Protein AF-A0A956EM91-F1 (afdb_monomer_lite)

Secondary structure (DSSP, 8-state):
-PPP--S--BTHHHH--GGGTTB-PPPP-TTGGGS-SBSTT--B--HHHHHHHHHHHHH--PPPHHHHHHHHHHHHHT-----TTTTPPPPPPPP-TTSPPPP--

Structure (mmCIF, N/CA/C/O backbone):
data_AF-A0A956EM91-F1
#
_entry.id   AF-A0A956EM91-F1
#
loop_
_atom_site.group_PDB
_atom_site.id
_atom_site.type_symbol
_atom_site.label_atom_id
_atom_site.label_alt_id
_atom_site.label_comp_id
_atom_site.label_asym_id
_atom_site.label_entity_id
_atom_site.label_seq_id
_atom_site.pdbx_PDB_ins_code
_atom_site.Cartn_x
_atom_site.Cartn_y
_atom_site.Cartn_z
_atom_site.occupancy
_atom_site.B_iso_or_equiv
_atom_site.auth_seq_id
_atom_site.auth_comp_id
_atom_site.auth_asym_id
_atom_site.auth_atom_id
_atom_site.pdbx_PDB_model_num
ATOM 1 N N . VAL A 1 1 ? -16.428 5.131 13.409 1.00 57.53 1 VAL A N 1
ATOM 2 C CA . VAL A 1 1 ? -15.118 4.998 12.735 1.00 57.53 1 VAL A CA 1
ATOM 3 C C . VAL A 1 1 ? -14.409 6.323 12.913 1.00 57.53 1 VAL A C 1
ATOM 5 O O . VAL A 1 1 ? -15.050 7.341 12.672 1.00 57.53 1 VAL A O 1
ATOM 8 N N . ALA A 1 2 ? -13.184 6.333 13.437 1.00 60.50 2 ALA A N 1
ATOM 9 C CA . ALA A 1 2 ? -12.407 7.567 13.500 1.00 60.50 2 ALA A CA 1
ATOM 10 C C . ALA A 1 2 ? -12.038 7.977 12.059 1.00 60.50 2 ALA A C 1
ATOM 12 O O . ALA A 1 2 ? -11.604 7.103 11.300 1.00 60.50 2 ALA A O 1
ATOM 13 N N . PRO A 1 3 ? -12.275 9.233 11.647 1.00 65.31 3 PRO A N 1
ATOM 14 C CA . PRO A 1 3 ? -11.917 9.685 10.308 1.00 65.31 3 PRO A CA 1
ATOM 15 C C . PRO A 1 3 ? -10.393 9.642 10.127 1.00 65.31 3 PRO A C 1
ATOM 17 O O . PRO A 1 3 ? -9.647 9.976 11.043 1.00 65.31 3 PRO A O 1
ATOM 20 N N . TYR A 1 4 ? -9.945 9.178 8.959 1.00 71.25 4 TYR A N 1
ATOM 21 C CA . TYR A 1 4 ? -8.545 9.270 8.546 1.00 71.25 4 TYR A CA 1
ATOM 22 C C . TYR A 1 4 ? -8.300 10.697 8.043 1.00 71.25 4 TYR A C 1
ATOM 24 O O . TYR A 1 4 ? -8.951 11.128 7.092 1.00 71.25 4 TYR A O 1
ATOM 32 N N . GLU A 1 5 ? -7.423 11.440 8.713 1.00 79.38 5 GLU A N 1
ATOM 33 C CA . GLU A 1 5 ? -7.109 12.833 8.376 1.00 79.38 5 GLU A CA 1
ATOM 34 C C . GLU A 1 5 ? -6.238 12.874 7.112 1.00 79.38 5 GLU A C 1
ATOM 36 O O . GLU A 1 5 ? -5.105 12.398 7.116 1.00 79.38 5 GLU A O 1
ATOM 41 N N . THR A 1 6 ? -6.764 13.421 6.015 1.00 87.06 6 THR A N 1
ATOM 42 C CA . THR A 1 6 ? -6.032 13.571 4.750 1.00 87.06 6 THR A CA 1
ATOM 43 C C . THR A 1 6 ? -6.617 14.707 3.914 1.00 87.06 6 THR A C 1
ATOM 45 O O . THR A 1 6 ? -7.820 14.975 3.966 1.00 87.06 6 THR A O 1
ATOM 48 N N . GLU A 1 7 ? -5.762 15.374 3.139 1.00 91.88 7 GLU A N 1
ATOM 49 C CA . GLU A 1 7 ? -6.178 16.378 2.151 1.00 91.88 7 GLU A CA 1
ATOM 50 C C . GLU A 1 7 ? -6.565 15.742 0.803 1.00 91.88 7 GLU A C 1
ATOM 52 O O . GLU A 1 7 ? -7.236 16.384 -0.001 1.00 91.88 7 GLU A O 1
ATOM 57 N N . ASP A 1 8 ? -6.193 14.475 0.572 1.00 94.94 8 ASP A N 1
ATOM 58 C CA . ASP A 1 8 ? -6.526 13.724 -0.643 1.00 94.94 8 ASP A CA 1
ATOM 59 C C . ASP A 1 8 ? -8.004 13.302 -0.620 1.00 94.94 8 ASP A C 1
ATOM 61 O O . ASP A 1 8 ? -8.448 12.507 0.218 1.00 94.94 8 ASP A O 1
ATOM 65 N N . LEU A 1 9 ? -8.791 13.842 -1.556 1.00 95.62 9 LEU A N 1
ATOM 66 C CA . LEU A 1 9 ? -10.228 13.571 -1.641 1.00 95.62 9 LEU A CA 1
ATOM 67 C C . LEU A 1 9 ? -10.552 12.262 -2.384 1.00 95.62 9 LEU A C 1
ATOM 69 O O . LEU A 1 9 ? -11.725 11.870 -2.455 1.00 95.62 9 LEU A O 1
ATOM 73 N N . GLY A 1 10 ? -9.547 11.570 -2.917 1.00 96.06 10 GLY A N 1
ATOM 74 C CA . GLY A 1 10 ? -9.657 10.282 -3.582 1.00 96.06 10 GLY A CA 1
ATOM 75 C C . GLY A 1 10 ? -10.517 10.344 -4.843 1.00 96.06 10 GLY A C 1
ATOM 76 O O . GLY A 1 10 ? -10.378 11.210 -5.706 1.00 96.06 10 GLY A O 1
ATOM 77 N N . ARG A 1 11 ? -11.457 9.404 -4.972 1.00 97.44 11 ARG A N 1
ATOM 78 C CA . ARG A 1 11 ? -12.317 9.253 -6.157 1.00 97.44 11 ARG A CA 1
ATOM 79 C C . ARG A 1 11 ? -13.149 10.500 -6.484 1.00 97.44 11 ARG A C 1
ATOM 81 O O . ARG A 1 11 ? -13.553 10.670 -7.640 1.00 97.44 11 ARG A O 1
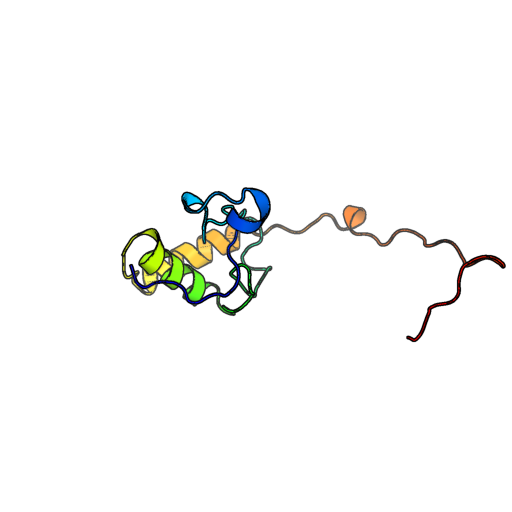ATOM 88 N N . PHE A 1 12 ? -13.394 11.372 -5.510 1.00 97.94 12 PHE A N 1
ATOM 89 C CA . PHE A 1 12 ? -14.042 12.659 -5.745 1.00 97.94 12 PHE A CA 1
ATOM 90 C C . PHE A 1 12 ? -13.300 13.511 -6.782 1.00 97.94 12 PHE A C 1
ATOM 92 O O . PHE A 1 12 ? -13.955 14.109 -7.630 1.00 97.94 12 PHE A O 1
ATOM 99 N N . GLU A 1 13 ? -11.965 13.527 -6.789 1.00 97.25 13 GLU A N 1
ATOM 100 C CA . GLU A 1 13 ? -11.191 14.363 -7.722 1.00 97.25 13 GLU A CA 1
ATOM 101 C C . GLU A 1 13 ? -11.435 13.992 -9.192 1.00 97.25 13 GLU A C 1
ATOM 103 O O . GLU A 1 13 ? -11.325 14.829 -10.084 1.00 97.25 13 GLU A O 1
ATOM 108 N N . VAL A 1 14 ? -11.844 12.745 -9.443 1.00 97.88 14 VAL A N 1
ATOM 109 C CA . VAL A 1 14 ? -12.180 12.238 -10.780 1.00 97.88 14 VAL A CA 1
ATOM 110 C C . VAL A 1 14 ? -13.665 12.414 -11.108 1.00 97.88 14 VAL A C 1
ATOM 112 O O . VAL A 1 14 ? -14.023 12.695 -12.248 1.00 97.88 14 VAL A O 1
ATOM 115 N N . THR A 1 15 ? -14.549 12.192 -10.133 1.00 98.12 15 THR A N 1
ATOM 116 C CA . THR A 1 15 ? -16.005 12.090 -10.361 1.00 98.12 15 THR A CA 1
ATOM 117 C C . THR A 1 15 ? -16.774 13.372 -10.055 1.00 98.12 15 THR A C 1
ATOM 119 O O . THR A 1 15 ? -17.890 13.543 -10.542 1.00 98.12 15 THR A O 1
ATOM 122 N N . SER A 1 16 ? -16.212 14.240 -9.212 1.00 97.69 16 SER A N 1
ATOM 123 C CA . SER A 1 16 ? -16.861 15.408 -8.602 1.00 97.69 16 SER A CA 1
ATOM 124 C C . SER A 1 16 ? -18.158 15.109 -7.827 1.00 97.69 16 SER A C 1
ATOM 126 O O . SER A 1 16 ? -18.905 16.030 -7.501 1.00 97.69 16 SER A O 1
ATOM 128 N N . ASN A 1 17 ? -18.446 13.845 -7.499 1.00 98.12 17 ASN A N 1
ATOM 129 C CA . ASN A 1 17 ? -19.612 13.460 -6.703 1.00 98.12 17 ASN A CA 1
ATOM 130 C C . ASN A 1 17 ? -19.252 13.435 -5.216 1.00 98.12 17 ASN A C 1
ATOM 132 O O . ASN A 1 17 ? -18.412 12.641 -4.805 1.00 98.12 17 ASN A O 1
ATOM 136 N N . GLU A 1 18 ? -19.910 14.247 -4.385 1.00 96.31 18 GLU A N 1
ATOM 137 C CA . GLU A 1 18 ? -19.584 14.350 -2.954 1.00 96.31 18 GLU A CA 1
ATOM 138 C C . GLU A 1 18 ? -19.635 13.018 -2.197 1.00 96.31 18 GLU A C 1
ATOM 140 O O . GLU A 1 18 ? -18.885 12.836 -1.240 1.00 96.31 18 GLU A O 1
ATOM 145 N N . ALA A 1 19 ? -20.471 12.075 -2.640 1.00 95.94 19 ALA A N 1
ATOM 146 C CA . ALA A 1 19 ? -20.554 10.742 -2.047 1.00 95.94 19 ALA A CA 1
ATOM 147 C C . ALA A 1 19 ? -19.282 9.891 -2.251 1.00 95.94 19 ALA A C 1
ATOM 149 O O . ALA A 1 19 ? -19.095 8.907 -1.542 1.00 95.94 19 ALA A O 1
ATOM 150 N N . ASP A 1 20 ? -18.418 10.258 -3.203 1.00 96.19 20 ASP A N 1
ATOM 151 C CA . ASP A 1 20 ? -17.149 9.583 -3.497 1.00 96.19 20 ASP A CA 1
ATOM 152 C C . ASP A 1 20 ? -15.946 10.206 -2.750 1.00 96.19 20 ASP A C 1
ATOM 154 O O . ASP A 1 20 ? -14.808 9.777 -2.961 1.00 96.19 20 ASP A O 1
ATOM 158 N N . LYS A 1 21 ? -16.158 11.204 -1.874 1.00 95.19 21 LYS A N 1
ATOM 159 C CA . LYS A 1 21 ? -15.080 11.791 -1.054 1.00 95.19 21 LYS A CA 1
ATOM 160 C C . LYS A 1 21 ? -14.448 10.731 -0.148 1.00 95.19 21 LYS A C 1
ATOM 162 O O . LYS A 1 21 ? -15.154 9.978 0.521 1.00 95.19 21 LYS A O 1
ATOM 167 N N . TYR A 1 22 ? -13.115 10.692 -0.137 1.00 93.19 22 TYR A N 1
ATOM 168 C CA . TYR A 1 22 ? -12.287 9.744 0.624 1.00 93.19 22 TYR A CA 1
ATOM 169 C C . TYR A 1 22 ? -12.480 8.269 0.239 1.00 93.19 22 TYR A C 1
ATOM 171 O O . TYR A 1 22 ? -12.002 7.367 0.931 1.00 93.19 22 TYR A O 1
ATOM 179 N N . ALA A 1 23 ? -13.167 7.993 -0.872 1.00 93.94 23 ALA A N 1
ATOM 180 C CA . ALA A 1 23 ? -13.212 6.659 -1.443 1.00 93.94 23 ALA A CA 1
ATOM 181 C C . ALA A 1 23 ? -11.953 6.427 -2.284 1.00 93.94 23 ALA A C 1
ATOM 183 O O . ALA A 1 23 ? -11.683 7.153 -3.241 1.00 93.94 23 ALA A O 1
ATOM 184 N N . PHE A 1 24 ? -11.217 5.365 -1.970 1.00 95.31 24 PHE A N 1
ATOM 185 C CA . PHE A 1 24 ? -10.028 4.957 -2.711 1.00 95.31 24 PHE A CA 1
ATOM 186 C C . PHE A 1 24 ? -10.245 3.601 -3.369 1.00 95.31 24 PHE A C 1
ATOM 188 O O . PHE A 1 24 ? -10.986 2.743 -2.880 1.00 95.31 24 PHE A O 1
ATOM 195 N N . LYS A 1 25 ? -9.575 3.384 -4.502 1.00 97.00 25 LYS A N 1
ATOM 196 C CA . LYS A 1 25 ? -9.530 2.059 -5.118 1.00 97.00 25 LYS A CA 1
ATOM 197 C C . LYS A 1 25 ? -8.805 1.101 -4.174 1.00 97.00 25 LYS A C 1
ATOM 199 O O . LYS A 1 25 ? -7.678 1.371 -3.776 1.00 97.00 25 LYS A O 1
ATOM 204 N N . VAL A 1 26 ? -9.414 -0.052 -3.899 1.00 96.62 26 VAL A N 1
ATOM 205 C CA . VAL A 1 26 ? -8.753 -1.119 -3.137 1.00 96.62 26 VAL A CA 1
ATOM 206 C C . VAL A 1 26 ? -7.532 -1.616 -3.932 1.00 96.62 26 VAL A C 1
ATOM 208 O O . VAL A 1 26 ? -7.706 -2.082 -5.068 1.00 96.62 26 VAL A O 1
ATOM 211 N N . PRO A 1 27 ? -6.303 -1.501 -3.393 1.00 96.81 27 PRO A N 1
ATOM 212 C CA . PRO A 1 27 ? -5.099 -1.927 -4.093 1.00 96.81 27 PRO A CA 1
ATOM 213 C C . PRO A 1 27 ? -4.983 -3.456 -4.124 1.00 96.81 27 PRO A C 1
ATOM 215 O O . PRO A 1 27 ? -5.578 -4.172 -3.318 1.00 96.81 27 PRO A O 1
ATOM 218 N N . SER A 1 28 ? -4.182 -3.976 -5.057 1.00 97.69 28 SER A N 1
ATOM 219 C CA . SER A 1 28 ? -3.757 -5.377 -4.987 1.00 97.69 28 SER A CA 1
ATOM 220 C C . SER A 1 28 ? -2.797 -5.569 -3.815 1.00 97.69 28 SER A C 1
ATOM 222 O O . SER A 1 28 ? -1.966 -4.705 -3.561 1.00 97.69 28 SER A O 1
ATOM 224 N N . LEU A 1 29 ? -2.863 -6.725 -3.153 1.00 98.38 29 LEU A N 1
ATOM 225 C CA . LEU A 1 29 ? -1.937 -7.088 -2.073 1.00 98.38 29 LEU A CA 1
ATOM 226 C C . LEU A 1 29 ? -0.766 -7.971 -2.544 1.00 98.38 29 LEU A C 1
ATOM 228 O O . LEU A 1 29 ? 0.024 -8.445 -1.730 1.00 98.38 29 LEU A O 1
ATOM 232 N N . ARG A 1 30 ? -0.627 -8.219 -3.854 1.00 98.12 30 ARG A N 1
ATOM 233 C CA . ARG A 1 30 ? 0.543 -8.938 -4.386 1.00 98.12 30 ARG A CA 1
ATOM 234 C C . ARG A 1 30 ? 1.801 -8.107 -4.164 1.00 98.12 30 ARG A C 1
ATOM 236 O O . ARG A 1 30 ? 1.816 -6.927 -4.490 1.00 98.12 30 ARG A O 1
ATOM 243 N N . ASN A 1 31 ? 2.853 -8.749 -3.656 1.00 98.06 31 ASN A N 1
ATOM 244 C CA . ASN A 1 31 ? 4.113 -8.109 -3.267 1.00 98.06 31 ASN A CA 1
ATOM 245 C C . ASN A 1 31 ? 3.993 -7.027 -2.182 1.00 98.06 31 ASN A C 1
ATOM 247 O O . ASN A 1 31 ? 4.954 -6.289 -1.992 1.00 98.06 31 ASN A O 1
ATOM 251 N N . VAL A 1 32 ? 2.879 -6.943 -1.443 1.00 98.31 32 VAL A N 1
ATOM 252 C CA . VAL A 1 32 ? 2.669 -5.864 -0.459 1.00 98.31 32 VAL A CA 1
ATOM 253 C C . VAL A 1 32 ? 3.779 -5.803 0.594 1.00 98.31 32 VAL A C 1
ATOM 255 O O . VAL A 1 32 ? 4.216 -4.723 0.966 1.00 98.31 32 VAL A O 1
ATOM 258 N N . ALA A 1 33 ? 4.343 -6.947 0.990 1.00 98.00 33 ALA A N 1
ATOM 259 C CA . ALA A 1 33 ? 5.462 -7.001 1.932 1.00 98.00 33 ALA A CA 1
ATOM 260 C C . ALA A 1 33 ? 6.769 -6.357 1.416 1.00 98.00 33 ALA A C 1
ATOM 262 O O . ALA A 1 33 ? 7.713 -6.198 2.186 1.00 98.00 33 ALA A O 1
ATOM 263 N N . LYS A 1 34 ? 6.846 -5.997 0.127 1.00 97.31 34 LYS A N 1
ATOM 264 C CA . LYS A 1 34 ? 8.011 -5.380 -0.530 1.00 97.31 34 LYS A CA 1
ATOM 265 C C . LYS A 1 34 ? 7.754 -3.944 -1.004 1.00 97.31 34 LYS A C 1
ATOM 267 O O . LYS A 1 34 ? 8.616 -3.375 -1.664 1.00 97.31 34 LYS A O 1
ATOM 272 N N . THR A 1 35 ? 6.586 -3.369 -0.716 1.00 97.75 35 THR A N 1
ATOM 273 C CA . THR A 1 35 ? 6.161 -2.068 -1.265 1.00 97.75 35 THR A CA 1
ATOM 274 C C . THR A 1 35 ? 5.805 -1.063 -0.175 1.00 97.75 35 THR A C 1
ATOM 276 O O . THR A 1 35 ? 4.914 -0.246 -0.371 1.00 97.75 35 THR A O 1
ATOM 279 N N . ALA A 1 36 ? 6.460 -1.148 0.983 1.00 97.06 36 ALA A N 1
ATOM 280 C CA . ALA A 1 36 ? 6.382 -0.091 1.984 1.00 97.06 36 ALA A CA 1
ATOM 281 C C . ALA A 1 36 ? 6.966 1.228 1.425 1.00 97.06 36 ALA A C 1
ATOM 283 O O . ALA A 1 36 ? 7.888 1.173 0.602 1.00 97.06 36 ALA A O 1
ATOM 284 N N . PRO A 1 37 ? 6.508 2.398 1.907 1.00 97.81 37 PRO A N 1
ATOM 285 C CA . PRO A 1 37 ? 5.441 2.589 2.895 1.00 97.81 37 PRO A CA 1
ATOM 286 C C . PRO A 1 37 ? 4.024 2.420 2.308 1.00 97.81 37 PRO A C 1
ATOM 288 O O . PRO A 1 37 ? 3.841 2.333 1.098 1.00 97.81 37 PRO A O 1
ATOM 291 N N . TYR A 1 38 ? 3.023 2.331 3.182 1.00 97.19 38 TYR A N 1
ATOM 292 C CA . TYR A 1 38 ? 1.631 1.996 2.876 1.00 97.19 38 TYR A CA 1
ATOM 293 C C . TYR A 1 38 ? 0.697 3.212 2.965 1.00 97.19 38 TYR A C 1
ATOM 295 O O . TYR A 1 38 ? 1.085 4.260 3.476 1.00 97.19 38 TYR A O 1
ATOM 303 N N . LEU A 1 39 ? -0.555 3.015 2.524 1.00 94.69 39 LEU A N 1
ATOM 304 C CA . LEU A 1 39 ? -1.564 4.048 2.225 1.00 94.69 39 LEU A CA 1
ATOM 305 C C . LEU A 1 39 ? -1.225 4.876 0.978 1.00 94.69 39 LEU A C 1
ATOM 307 O O . LEU A 1 39 ? -0.175 4.700 0.364 1.00 94.69 39 LEU A O 1
ATOM 311 N N . HIS A 1 40 ? -2.168 5.707 0.532 1.00 95.00 40 HIS A N 1
ATOM 312 C CA . HIS A 1 40 ? -2.022 6.517 -0.686 1.00 95.00 40 HIS A CA 1
ATOM 313 C C . HIS A 1 40 ? -0.981 7.629 -0.540 1.00 95.00 40 HIS A C 1
ATOM 315 O O . HIS A 1 40 ? -0.405 8.053 -1.536 1.00 95.00 40 HIS A O 1
ATOM 321 N N . ASP A 1 41 ? -0.713 8.056 0.690 1.00 94.75 41 ASP A N 1
ATOM 322 C CA . ASP A 1 41 ? 0.261 9.091 1.037 1.00 94.75 41 ASP A CA 1
ATOM 323 C C . ASP A 1 41 ? 1.598 8.529 1.552 1.00 94.75 41 ASP A C 1
ATOM 325 O O . ASP A 1 41 ? 2.527 9.292 1.815 1.00 94.75 41 ASP A O 1
ATOM 329 N N . GLY A 1 42 ? 1.723 7.204 1.698 1.00 95.44 42 GLY A N 1
ATOM 330 C CA . GLY A 1 42 ? 2.934 6.574 2.223 1.00 95.44 42 GLY A CA 1
ATOM 331 C C . GLY A 1 42 ? 3.213 6.888 3.699 1.00 95.44 42 GLY A C 1
ATOM 332 O O . GLY A 1 42 ? 4.364 6.815 4.129 1.00 95.44 42 GLY A O 1
ATOM 333 N N . SER A 1 43 ? 2.199 7.260 4.480 1.00 94.44 43 SER A N 1
ATOM 334 C CA . SER A 1 43 ? 2.362 7.656 5.886 1.00 94.44 43 SER A CA 1
ATOM 335 C C . SER A 1 43 ? 2.679 6.497 6.839 1.00 94.44 43 SER A C 1
ATOM 337 O O . SER A 1 43 ? 3.247 6.723 7.908 1.00 94.44 43 SER A O 1
ATOM 339 N N . VAL A 1 44 ? 2.355 5.253 6.469 1.00 96.25 44 VAL A N 1
ATOM 340 C CA . VAL A 1 44 ? 2.514 4.079 7.344 1.00 96.25 44 VAL A CA 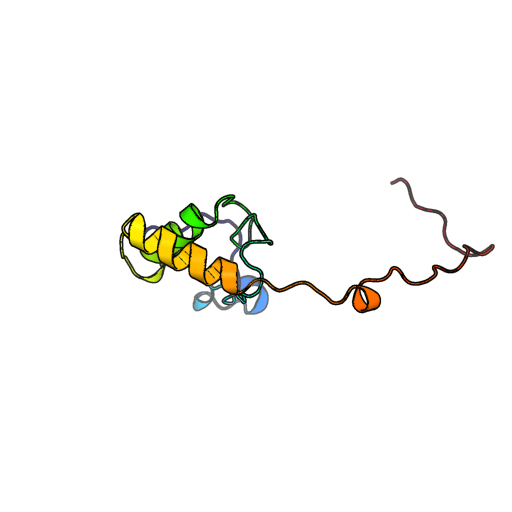1
ATOM 341 C C . VAL A 1 44 ? 3.718 3.252 6.909 1.00 96.25 44 VAL A C 1
ATOM 343 O O . VAL A 1 44 ? 3.736 2.680 5.825 1.00 96.25 44 VAL A O 1
ATOM 346 N N . ALA A 1 45 ? 4.730 3.123 7.763 1.00 97.38 45 ALA A N 1
ATOM 347 C CA . ALA A 1 45 ? 5.965 2.421 7.399 1.00 97.38 45 ALA A CA 1
ATOM 348 C C . ALA A 1 45 ? 5.887 0.892 7.574 1.00 97.38 45 ALA A C 1
ATOM 350 O O . ALA A 1 45 ? 6.580 0.149 6.876 1.00 97.38 45 ALA A O 1
ATOM 351 N N . SER A 1 46 ? 5.074 0.407 8.519 1.00 98.12 46 SER A N 1
ATOM 352 C CA . SER A 1 46 ? 5.064 -0.998 8.948 1.00 98.12 46 SER A CA 1
ATOM 353 C C . SER A 1 46 ? 3.851 -1.768 8.434 1.00 98.12 46 SER A C 1
ATOM 355 O O . SER A 1 46 ? 2.721 -1.289 8.506 1.00 98.12 46 SER A O 1
ATOM 357 N N . LEU A 1 47 ? 4.073 -3.005 7.970 1.00 98.12 47 LEU A N 1
ATOM 358 C CA . LEU A 1 47 ? 2.977 -3.871 7.530 1.00 98.12 47 LEU A CA 1
ATOM 359 C C . LEU A 1 47 ? 2.087 -4.288 8.708 1.00 98.12 47 LEU A C 1
ATOM 361 O O . LEU A 1 47 ? 0.876 -4.404 8.549 1.00 98.12 47 LEU A O 1
ATOM 365 N N . ASP A 1 48 ? 2.670 -4.460 9.896 1.00 98.44 48 ASP A N 1
ATOM 366 C CA . ASP A 1 48 ? 1.924 -4.823 11.106 1.00 98.44 48 ASP A CA 1
ATOM 367 C C . ASP A 1 48 ? 0.996 -3.688 11.539 1.00 98.44 48 ASP A C 1
ATOM 369 O O . ASP A 1 48 ? -0.161 -3.917 11.893 1.00 98.44 48 ASP A O 1
ATOM 373 N N . GLU A 1 49 ? 1.491 -2.451 11.470 1.00 9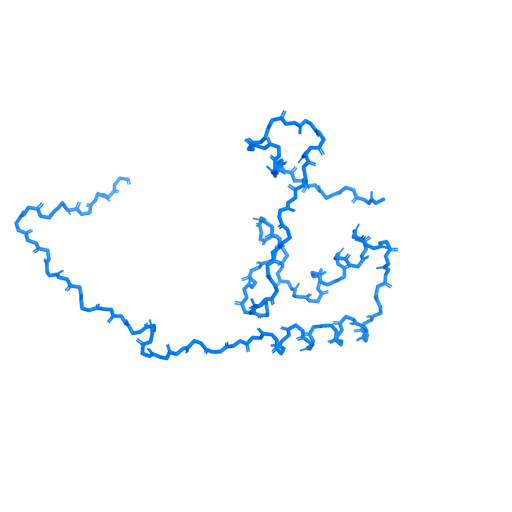7.75 49 GLU A N 1
ATOM 374 C CA . GLU A 1 49 ? 0.696 -1.253 11.735 1.00 97.75 49 GLU A CA 1
ATOM 375 C C . GLU A 1 49 ? -0.429 -1.112 10.705 1.00 97.75 49 GLU A C 1
ATOM 377 O O . GLU A 1 49 ? -1.590 -0.944 11.073 1.00 97.75 49 GLU A O 1
ATOM 382 N N . MET A 1 50 ? -0.113 -1.300 9.423 1.00 97.31 50 MET A N 1
ATOM 383 C CA . MET A 1 50 ? -1.083 -1.260 8.332 1.00 97.31 50 MET A CA 1
ATOM 384 C C . MET A 1 50 ? -2.221 -2.281 8.517 1.00 97.31 50 MET A C 1
ATOM 386 O O . MET A 1 50 ? -3.395 -1.952 8.325 1.00 97.31 50 MET A O 1
ATOM 390 N N . VAL A 1 51 ? -1.903 -3.514 8.931 1.00 98.19 51 VAL A N 1
ATOM 391 C CA . VAL A 1 51 ? -2.903 -4.560 9.212 1.00 98.19 51 VAL A CA 1
ATOM 392 C C . VAL A 1 51 ? -3.818 -4.157 10.372 1.00 98.19 51 VAL A C 1
ATOM 394 O O . VAL A 1 51 ? -5.035 -4.332 10.274 1.00 98.19 51 VAL A O 1
ATOM 397 N N . ARG A 1 52 ? -3.267 -3.578 11.447 1.00 97.88 52 ARG A N 1
ATOM 398 C CA . ARG A 1 52 ? -4.064 -3.081 12.583 1.00 97.88 52 ARG A CA 1
ATOM 399 C C . ARG A 1 52 ? -4.981 -1.937 12.169 1.00 97.88 52 ARG A C 1
ATOM 401 O O . ARG A 1 52 ? -6.179 -2.010 12.432 1.00 97.88 52 ARG A O 1
ATOM 408 N N . ILE A 1 53 ? -4.448 -0.945 11.450 1.00 95.25 53 ILE A N 1
ATOM 409 C CA . ILE A 1 53 ? -5.218 0.186 10.910 1.00 95.25 53 ILE A CA 1
ATOM 410 C C . ILE A 1 53 ? -6.401 -0.333 10.087 1.00 95.25 53 ILE A C 1
ATOM 412 O O . ILE A 1 53 ? -7.531 0.098 10.302 1.00 95.25 53 ILE A O 1
ATOM 416 N N . MET A 1 54 ? -6.187 -1.305 9.193 1.00 95.75 54 MET A N 1
ATOM 417 C CA . MET A 1 54 ? -7.278 -1.880 8.394 1.00 95.75 54 MET A CA 1
ATOM 418 C C . MET A 1 54 ? -8.304 -2.643 9.238 1.00 95.75 54 MET A C 1
ATOM 420 O O . MET A 1 54 ? -9.504 -2.527 8.979 1.00 95.75 54 MET A O 1
ATOM 424 N N . GLY A 1 55 ? -7.865 -3.385 10.260 1.00 96.75 55 GLY A N 1
ATOM 425 C CA . GLY A 1 55 ? -8.758 -4.042 11.217 1.00 96.75 55 GLY A CA 1
ATOM 426 C C . GLY A 1 55 ? -9.696 -3.046 11.904 1.00 96.75 55 GLY A C 1
ATOM 427 O O . GLY A 1 55 ? -10.918 -3.227 11.895 1.00 96.75 55 GLY A O 1
ATOM 428 N N . THR A 1 56 ? -9.146 -1.948 12.420 1.00 94.50 56 THR A N 1
ATOM 429 C CA . THR A 1 56 ? -9.921 -0.941 13.150 1.00 94.50 56 THR A CA 1
ATOM 430 C C . THR A 1 56 ? -10.767 -0.074 12.213 1.00 94.50 56 THR A C 1
ATOM 432 O O . THR A 1 56 ? -11.971 0.059 12.437 1.00 94.50 56 THR A O 1
ATOM 435 N N . HIS A 1 57 ? -10.199 0.481 11.138 1.00 91.00 57 HIS A N 1
ATOM 436 C CA . HIS A 1 57 ? -10.915 1.423 10.268 1.00 91.00 57 HIS A CA 1
ATOM 437 C C . HIS A 1 57 ? -11.971 0.751 9.387 1.00 91.00 57 HIS A C 1
ATOM 439 O O . HIS A 1 57 ? -13.086 1.264 9.285 1.00 91.00 57 HIS A O 1
ATOM 445 N N . GLN A 1 58 ? -11.662 -0.409 8.800 1.00 92.56 58 GLN A N 1
ATOM 446 C CA . GLN A 1 58 ? -12.551 -1.033 7.814 1.00 92.56 58 GLN A CA 1
ATOM 447 C C . GLN A 1 58 ? -13.529 -2.022 8.443 1.00 92.56 58 GLN A C 1
ATOM 449 O O . GLN A 1 58 ? -14.617 -2.232 7.908 1.00 92.56 58 GLN A O 1
ATOM 454 N N . LEU A 1 59 ? -13.153 -2.645 9.566 1.00 94.94 59 LEU A N 1
ATOM 455 C CA . LEU A 1 59 ? -13.951 -3.696 10.204 1.00 94.94 59 LEU A CA 1
ATOM 456 C C . LEU A 1 59 ? -14.419 -3.334 11.619 1.00 94.94 59 LEU A C 1
ATOM 458 O O . LEU A 1 59 ? -15.263 -4.051 12.160 1.00 94.94 59 LEU A O 1
ATOM 462 N N . GLY A 1 60 ? -13.896 -2.262 12.226 1.00 94.81 60 GLY A N 1
ATOM 463 C CA . GLY A 1 60 ? -14.193 -1.906 13.616 1.00 94.81 60 GLY A CA 1
ATOM 464 C C . GLY A 1 60 ? -13.671 -2.934 14.621 1.00 94.81 60 GLY A C 1
ATOM 465 O O . GLY A 1 60 ? -14.311 -3.155 15.648 1.00 94.81 60 GLY A O 1
ATOM 466 N N . ARG A 1 61 ? -12.567 -3.624 14.303 1.00 95.81 61 ARG A N 1
ATOM 467 C CA . ARG A 1 61 ? -12.014 -4.721 15.107 1.00 95.81 61 ARG A CA 1
ATOM 468 C C . ARG A 1 61 ? -10.577 -4.441 15.513 1.00 95.81 61 ARG A C 1
ATOM 470 O O . ARG A 1 61 ? -9.717 -4.269 14.658 1.00 95.81 61 ARG A O 1
ATOM 477 N N . GLU A 1 62 ? -10.322 -4.541 16.807 1.00 97.12 62 GLU A N 1
ATOM 478 C CA . GLU A 1 62 ? -8.966 -4.651 17.336 1.00 97.12 62 GLU A CA 1
ATOM 479 C C . GLU A 1 62 ? -8.459 -6.082 17.116 1.00 97.12 62 GLU A C 1
ATOM 481 O O . GLU A 1 62 ? -9.065 -7.048 17.587 1.00 97.12 62 GLU A O 1
ATOM 486 N N . LEU A 1 63 ? -7.372 -6.224 16.358 1.00 97.88 63 LEU A N 1
ATOM 487 C CA . LEU A 1 63 ? -6.734 -7.514 16.089 1.00 97.88 63 LEU A CA 1
ATOM 488 C C . LEU A 1 63 ? -5.693 -7.823 17.167 1.00 97.88 63 LEU A C 1
ATOM 490 O O . LEU A 1 63 ? -4.934 -6.944 17.580 1.00 97.88 63 LEU A O 1
ATOM 494 N N . THR A 1 64 ? -5.618 -9.083 17.594 1.00 98.62 64 THR A N 1
ATOM 495 C CA . THR A 1 64 ? -4.558 -9.523 18.510 1.00 98.62 64 THR A CA 1
ATOM 496 C C . THR A 1 64 ? -3.207 -9.571 17.799 1.00 98.62 64 THR A C 1
ATOM 498 O O . THR A 1 64 ? -3.137 -9.712 16.578 1.00 98.62 64 THR A O 1
ATOM 501 N N . ASP A 1 65 ? -2.113 -9.530 18.559 1.00 98.56 65 ASP A N 1
ATOM 502 C CA . ASP A 1 65 ? -0.759 -9.602 17.991 1.00 98.56 65 ASP A CA 1
ATOM 503 C C . ASP A 1 65 ? -0.525 -10.876 17.174 1.00 98.56 65 ASP A C 1
ATOM 505 O O . ASP A 1 65 ? 0.123 -10.835 16.127 1.00 98.56 65 ASP A O 1
ATOM 509 N N . GLN A 1 66 ? -1.108 -11.996 17.612 1.00 98.62 66 GLN A N 1
ATOM 510 C CA . GLN A 1 66 ? -1.036 -13.248 16.867 1.00 98.62 66 GLN A CA 1
ATOM 511 C C . GLN A 1 66 ? -1.787 -13.148 15.535 1.00 98.62 66 GLN A C 1
ATOM 513 O O . GLN A 1 66 ? -1.244 -13.535 14.510 1.00 98.62 66 GLN A O 1
ATOM 518 N N . GLN A 1 67 ? -2.991 -12.564 15.516 1.00 98.75 67 GLN A N 1
ATOM 519 C CA . GLN A 1 67 ? -3.750 -12.379 14.273 1.00 98.75 67 GLN A CA 1
ATOM 520 C C . GLN A 1 67 ? -3.026 -11.457 13.290 1.00 98.75 67 GLN A C 1
ATOM 522 O O . GLN A 1 67 ? -3.000 -11.736 12.094 1.00 98.75 67 GLN A O 1
ATOM 527 N N . VAL A 1 68 ? -2.427 -10.371 13.787 1.00 98.75 68 VAL A N 1
ATOM 528 C CA . VAL A 1 68 ? -1.616 -9.463 12.964 1.00 98.75 68 VAL A CA 1
ATOM 529 C C . VAL A 1 68 ? -0.422 -10.208 12.378 1.00 98.75 68 VAL A C 1
ATOM 531 O O . VAL A 1 68 ? -0.187 -10.118 11.176 1.00 98.75 68 VAL A O 1
ATOM 534 N N . THR A 1 69 ? 0.273 -10.999 13.198 1.00 98.75 69 THR A N 1
ATOM 535 C CA . THR A 1 69 ? 1.404 -11.827 12.759 1.00 98.75 69 THR A CA 1
ATOM 536 C C . THR A 1 69 ? 0.981 -12.825 11.683 1.00 98.75 69 THR A C 1
ATOM 538 O O . THR A 1 69 ? 1.608 -12.881 10.630 1.00 98.75 69 THR A O 1
ATOM 541 N N . ASP A 1 70 ? -0.109 -13.564 11.895 1.00 98.81 70 ASP A N 1
ATOM 542 C CA . ASP A 1 70 ? -0.592 -14.572 10.946 1.00 98.81 70 ASP A CA 1
ATOM 543 C C . ASP A 1 70 ? -0.981 -13.939 9.599 1.00 98.81 70 ASP A C 1
ATOM 545 O O . ASP A 1 70 ? -0.650 -14.461 8.531 1.00 98.81 70 ASP A O 1
ATOM 549 N N . ILE A 1 71 ? -1.648 -12.778 9.635 1.00 98.75 71 ILE A N 1
ATOM 550 C CA . ILE A 1 71 ? -1.995 -12.019 8.428 1.00 98.75 71 ILE A CA 1
ATOM 551 C C . ILE A 1 71 ? -0.729 -11.507 7.739 1.00 98.75 71 ILE A C 1
ATOM 553 O O . ILE A 1 71 ? -0.614 -11.655 6.523 1.00 98.75 71 ILE A O 1
ATOM 557 N N . ARG A 1 72 ? 0.235 -10.944 8.481 1.00 98.31 72 ARG A N 1
ATOM 558 C CA . ARG A 1 72 ? 1.516 -10.488 7.923 1.00 98.31 72 ARG A CA 1
ATOM 559 C C . ARG A 1 72 ? 2.235 -11.630 7.205 1.00 98.31 72 ARG A C 1
ATOM 561 O O . ARG A 1 72 ? 2.680 -11.435 6.077 1.00 98.31 72 ARG A O 1
ATOM 568 N N . GLU A 1 73 ? 2.331 -12.806 7.823 1.00 98.56 73 GLU A N 1
ATOM 569 C CA . GLU A 1 73 ? 2.969 -13.985 7.218 1.00 98.56 73 GLU A CA 1
ATOM 570 C C . GLU A 1 73 ? 2.268 -14.402 5.919 1.00 98.56 73 GLU A C 1
ATOM 572 O O . GLU A 1 73 ? 2.917 -14.607 4.889 1.00 98.56 73 GLU A O 1
ATOM 577 N N . PHE A 1 74 ? 0.933 -14.440 5.923 1.00 98.75 74 PHE A N 1
ATOM 578 C CA . PHE A 1 74 ? 0.165 -14.704 4.708 1.00 98.75 74 PHE A CA 1
ATOM 579 C C . PHE A 1 74 ? 0.431 -13.660 3.611 1.00 98.75 74 PHE A C 1
ATOM 581 O O . PHE A 1 74 ? 0.665 -14.026 2.460 1.00 98.75 74 PHE A O 1
ATOM 588 N N . LEU A 1 75 ? 0.439 -12.367 3.951 1.00 98.62 75 LEU A N 1
ATOM 589 C CA . LEU A 1 75 ? 0.751 -11.290 3.007 1.00 98.62 75 LEU A CA 1
ATOM 590 C C . LEU A 1 75 ? 2.192 -11.387 2.479 1.00 98.62 75 LEU A C 1
ATOM 592 O O . LEU A 1 75 ? 2.438 -11.107 1.305 1.00 98.62 75 LEU A O 1
ATOM 596 N N . GLY A 1 76 ? 3.131 -11.848 3.308 1.00 98.38 76 GLY A N 1
ATOM 597 C CA . GLY A 1 76 ? 4.496 -12.181 2.905 1.00 98.38 76 GLY A CA 1
ATOM 598 C C . GLY A 1 76 ? 4.529 -13.236 1.799 1.00 98.38 76 GLY A C 1
ATOM 599 O O . GLY A 1 76 ? 5.205 -13.042 0.785 1.00 98.38 76 GLY A O 1
ATOM 600 N N . ALA A 1 77 ? 3.717 -14.290 1.927 1.00 98.38 77 ALA A N 1
ATOM 601 C CA . ALA A 1 77 ? 3.591 -15.353 0.927 1.00 98.38 77 ALA A CA 1
ATOM 602 C C . ALA A 1 77 ? 3.006 -14.885 -0.424 1.00 98.38 77 ALA A C 1
ATOM 604 O O . ALA A 1 77 ? 3.124 -15.593 -1.424 1.00 98.38 77 ALA A O 1
ATOM 605 N N . LEU A 1 78 ? 2.419 -13.683 -0.498 1.00 98.38 78 LEU A N 1
ATOM 606 C CA . LEU A 1 78 ? 1.963 -13.071 -1.755 1.00 98.38 78 LEU A CA 1
ATOM 607 C C . LEU A 1 78 ? 3.093 -12.400 -2.553 1.00 98.38 78 LEU A C 1
ATOM 609 O O . LEU A 1 78 ? 2.828 -11.774 -3.586 1.00 98.38 78 LEU A O 1
ATOM 613 N N . SER A 1 79 ? 4.336 -12.489 -2.076 1.00 97.94 79 SER A N 1
ATOM 614 C CA . SER A 1 79 ? 5.499 -11.893 -2.728 1.00 97.94 79 SER A CA 1
ATOM 615 C C . SER A 1 79 ? 6.148 -12.855 -3.716 1.00 97.94 79 SER A C 1
ATOM 617 O O . SER A 1 79 ? 6.614 -13.929 -3.349 1.00 97.94 79 SER A O 1
ATOM 619 N N . GLY A 1 80 ? 6.234 -12.430 -4.973 1.00 95.62 80 GLY A N 1
ATOM 620 C CA . GLY A 1 80 ? 6.991 -13.113 -6.015 1.00 95.62 80 GLY A CA 1
ATOM 621 C C . GLY A 1 80 ? 8.392 -12.529 -6.201 1.00 95.62 80 GLY A C 1
ATOM 622 O O . GLY A 1 80 ? 8.768 -11.514 -5.599 1.00 95.62 80 GLY A O 1
ATOM 623 N N . THR A 1 81 ? 9.148 -13.171 -7.085 1.00 95.38 81 THR A N 1
ATOM 624 C CA . THR A 1 81 ? 10.387 -12.642 -7.660 1.00 95.38 81 THR A CA 1
ATOM 625 C C . THR A 1 81 ? 10.152 -12.496 -9.162 1.00 95.38 81 THR A C 1
ATOM 627 O O . THR A 1 81 ? 9.709 -13.468 -9.777 1.00 95.38 81 THR A O 1
ATOM 630 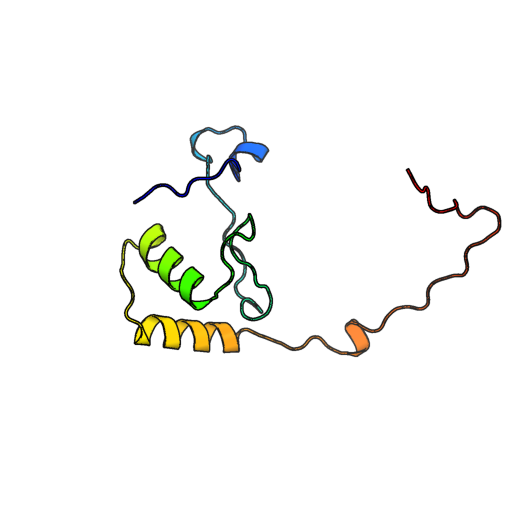N N . PRO A 1 82 ? 10.358 -11.304 -9.750 1.00 92.19 82 PRO A N 1
ATOM 631 C CA . PRO A 1 82 ? 10.241 -11.141 -11.193 1.00 92.19 82 PRO A CA 1
ATOM 632 C C . PRO A 1 82 ? 11.333 -11.941 -11.910 1.00 92.19 82 PRO A C 1
ATOM 634 O O . PRO A 1 82 ? 12.416 -12.149 -11.364 1.00 92.19 82 PRO A O 1
ATOM 637 N N . ASP A 1 83 ? 11.037 -12.378 -13.131 1.00 95.38 83 ASP A N 1
ATOM 638 C CA . ASP A 1 83 ? 12.011 -13.035 -14.002 1.00 95.38 83 ASP A CA 1
ATOM 639 C C . ASP A 1 83 ? 13.184 -12.080 -14.292 1.00 95.38 83 ASP A C 1
ATOM 641 O O . ASP A 1 83 ? 12.964 -10.908 -14.613 1.00 95.38 83 ASP A O 1
ATOM 645 N N . SER A 1 84 ? 14.422 -12.562 -14.148 1.00 94.69 84 SER A N 1
ATOM 646 C CA . SER A 1 84 ? 15.630 -11.762 -14.365 1.00 94.69 84 SER A CA 1
ATOM 647 C C . SER A 1 84 ? 15.754 -11.261 -15.799 1.00 94.69 84 SER A C 1
ATOM 649 O O . SER A 1 84 ? 16.203 -10.136 -16.007 1.00 94.69 84 SER A O 1
ATOM 651 N N . ASP A 1 85 ? 15.322 -12.062 -16.772 1.00 94.19 85 ASP A N 1
ATOM 652 C CA . ASP A 1 85 ? 15.386 -11.703 -18.187 1.00 94.19 85 ASP A CA 1
ATOM 653 C C . ASP A 1 85 ? 14.348 -10.624 -18.509 1.00 94.19 85 ASP A C 1
ATOM 655 O O . ASP A 1 85 ? 14.598 -9.730 -19.314 1.00 94.19 85 ASP A O 1
ATOM 659 N N . TYR A 1 86 ? 13.203 -10.650 -17.818 1.00 93.88 86 TYR A N 1
ATOM 660 C CA . TYR A 1 86 ? 12.166 -9.626 -17.946 1.00 93.88 86 TYR A CA 1
ATOM 661 C C . TYR A 1 86 ? 12.608 -8.258 -17.405 1.00 93.88 86 TYR A C 1
ATOM 663 O O . TYR A 1 86 ? 12.181 -7.228 -17.925 1.00 93.88 86 TYR A O 1
ATOM 671 N N . ILE A 1 87 ? 13.450 -8.228 -16.366 1.00 95.00 87 ILE A N 1
ATOM 672 C CA . ILE A 1 87 ? 13.942 -6.978 -15.756 1.00 95.00 87 ILE A CA 1
ATOM 673 C C . ILE A 1 87 ? 15.329 -6.557 -16.256 1.00 95.00 87 ILE A C 1
ATOM 675 O O . ILE A 1 87 ? 15.884 -5.578 -15.753 1.00 95.00 87 ILE A O 1
ATOM 679 N N . ALA A 1 88 ? 15.908 -7.284 -17.214 1.00 96.00 88 ALA A N 1
ATOM 680 C CA . ALA A 1 88 ? 17.200 -6.937 -17.784 1.00 96.00 88 ALA A CA 1
ATOM 681 C C . ALA A 1 88 ? 17.125 -5.558 -18.459 1.00 96.00 88 ALA A C 1
ATOM 683 O O . ALA A 1 88 ? 16.230 -5.286 -19.261 1.00 96.00 88 ALA A O 1
ATOM 684 N N . ALA A 1 89 ? 18.072 -4.675 -18.127 1.00 94.81 89 ALA A N 1
ATOM 685 C CA . ALA A 1 89 ? 18.119 -3.344 -18.717 1.00 94.81 89 ALA A CA 1
ATOM 686 C C . ALA A 1 89 ? 18.308 -3.458 -20.242 1.00 94.81 89 ALA A C 1
ATOM 688 O O . ALA A 1 89 ? 19.258 -4.116 -20.685 1.00 94.81 89 ALA A O 1
ATOM 689 N N . PRO A 1 90 ? 17.438 -2.834 -21.056 1.00 93.38 90 PRO A N 1
ATOM 690 C CA . PRO A 1 90 ? 17.605 -2.865 -22.497 1.00 93.38 90 PRO A CA 1
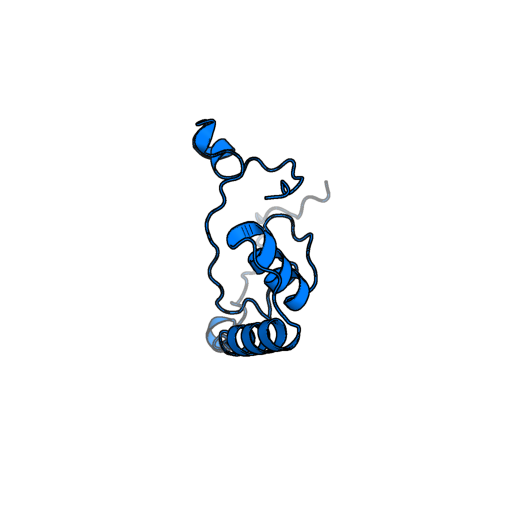ATOM 691 C C . PRO A 1 90 ? 18.830 -2.034 -22.904 1.00 93.38 90 PRO A C 1
ATOM 693 O O . PRO A 1 90 ? 19.202 -1.087 -22.203 1.00 93.38 90 PRO A O 1
ATOM 696 N N . PRO A 1 91 ? 19.453 -2.338 -24.055 1.00 93.75 91 PRO A N 1
ATOM 697 C CA . PRO A 1 91 ? 20.481 -1.470 -24.604 1.00 93.75 91 PRO A CA 1
ATOM 698 C C . PRO A 1 91 ? 19.876 -0.096 -24.916 1.00 93.75 91 PRO A C 1
ATOM 700 O O . PRO A 1 91 ? 18.914 0.018 -25.677 1.00 93.75 91 PRO A O 1
ATOM 703 N N . MET A 1 92 ? 20.449 0.946 -24.320 1.00 94.31 92 MET A N 1
ATOM 704 C CA . MET A 1 92 ? 20.071 2.332 -24.588 1.00 94.31 92 MET A CA 1
ATOM 705 C C . MET A 1 92 ? 20.821 2.832 -25.832 1.00 94.31 92 MET A C 1
ATOM 707 O O . MET A 1 92 ? 22.024 2.582 -25.940 1.00 94.31 92 MET A O 1
ATOM 711 N N . PRO A 1 93 ? 20.162 3.536 -26.770 1.00 93.19 93 PRO A N 1
ATOM 712 C CA . PRO A 1 93 ? 20.854 4.148 -27.899 1.00 93.19 93 PRO A CA 1
ATOM 713 C C . PRO A 1 93 ? 21.754 5.301 -27.433 1.00 93.19 93 PRO A C 1
ATOM 715 O O . PRO A 1 93 ? 21.449 5.989 -26.456 1.00 93.19 93 PRO A O 1
ATOM 718 N N . GLU A 1 94 ? 22.846 5.543 -28.157 1.00 93.75 94 GLU A N 1
ATOM 719 C CA . GLU A 1 94 ? 23.674 6.730 -27.935 1.00 93.75 94 GLU A CA 1
ATOM 720 C C . GLU A 1 94 ? 22.895 8.007 -28.285 1.00 93.75 94 GLU A C 1
ATOM 722 O O . GLU A 1 94 ? 22.098 8.039 -29.226 1.00 93.75 94 GLU A O 1
ATOM 727 N N . SER A 1 95 ? 23.133 9.077 -27.525 1.00 94.44 95 SER A N 1
ATOM 728 C CA . SER A 1 95 ? 22.598 10.401 -27.855 1.00 94.44 95 SER A CA 1
ATOM 729 C C . SER A 1 95 ? 23.241 10.913 -29.145 1.00 94.44 95 SER A C 1
ATOM 731 O O . SER A 1 95 ? 24.464 10.937 -29.268 1.00 94.44 95 SER A O 1
ATOM 733 N N . GLY A 1 96 ? 22.416 11.326 -30.105 1.00 92.06 96 GLY A N 1
ATOM 734 C CA . GLY A 1 96 ? 22.857 11.893 -31.374 1.00 92.06 96 GLY A CA 1
ATOM 735 C C . GLY A 1 96 ? 23.049 13.415 -31.315 1.00 92.06 96 GLY A C 1
ATOM 736 O O . GLY A 1 96 ? 22.798 14.037 -30.282 1.00 92.06 96 GLY A O 1
ATOM 737 N N . PRO A 1 97 ? 23.442 14.041 -32.441 1.00 91.81 97 PRO A N 1
ATOM 738 C CA . PRO A 1 97 ? 23.655 15.490 -32.529 1.00 91.81 97 PRO A CA 1
ATOM 739 C C . PRO A 1 97 ? 22.427 16.330 -32.149 1.00 91.81 97 PRO A C 1
ATOM 741 O O . PRO A 1 97 ? 22.582 17.416 -31.596 1.00 91.81 97 PRO A O 1
ATOM 744 N N . ASP A 1 98 ? 21.228 15.800 -32.410 1.00 93.62 98 ASP A N 1
ATOM 745 C CA . ASP A 1 98 ? 19.947 16.471 -32.165 1.00 93.62 98 ASP A CA 1
ATOM 746 C C . ASP A 1 98 ? 19.262 16.020 -30.863 1.00 93.62 98 ASP A C 1
ATOM 748 O O . ASP A 1 98 ? 18.144 16.447 -30.575 1.00 93.62 98 ASP A O 1
ATOM 752 N N . THR A 1 99 ? 19.887 15.142 -30.065 1.00 93.88 99 THR A N 1
ATOM 753 C CA . THR A 1 99 ? 19.322 14.744 -28.770 1.00 93.88 99 THR A CA 1
ATOM 754 C C . THR A 1 99 ? 19.359 15.948 -27.822 1.00 93.88 99 THR A C 1
ATOM 756 O O . THR A 1 99 ? 20.450 16.459 -27.545 1.00 93.88 99 THR A O 1
ATOM 759 N N . PRO A 1 100 ? 18.204 16.422 -27.307 1.00 93.19 100 PRO A N 1
ATOM 760 C CA . PRO A 1 100 ? 18.180 17.543 -26.377 1.00 93.19 100 PRO A CA 1
ATOM 761 C C . PRO A 1 100 ? 19.059 17.257 -25.161 1.00 93.19 100 PRO A C 1
ATOM 763 O O . PRO A 1 100 ? 19.016 16.166 -24.589 1.00 93.19 100 PRO A O 1
ATOM 766 N N . LYS A 1 101 ? 19.873 18.240 -24.771 1.00 91.19 101 LYS A N 1
ATOM 767 C CA . LYS A 1 101 ? 20.693 18.128 -23.562 1.00 91.19 101 LYS A CA 1
ATOM 768 C C . LYS A 1 101 ? 19.789 18.184 -22.325 1.00 91.19 101 LYS A C 1
ATOM 770 O O . LYS A 1 101 ? 18.758 18.854 -22.389 1.00 91.19 101 LYS A O 1
ATOM 775 N N . PRO A 1 102 ? 20.171 17.532 -21.210 1.00 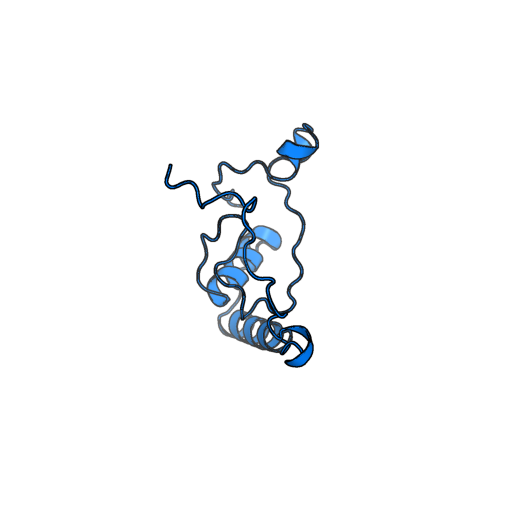91.38 102 PRO A N 1
ATOM 776 C CA . PRO A 1 102 ? 19.457 17.682 -19.950 1.00 91.38 102 PRO A CA 1
ATOM 777 C C . PRO A 1 102 ? 19.318 19.160 -19.589 1.00 91.38 102 PRO A C 1
ATOM 779 O O . PRO A 1 102 ? 20.306 19.899 -19.603 1.00 91.38 102 PRO A O 1
ATOM 782 N N . ASP A 1 103 ? 18.091 19.570 -19.292 1.00 91.81 103 ASP A N 1
ATOM 783 C CA . ASP A 1 103 ? 17.824 20.875 -18.709 1.00 91.81 103 ASP A CA 1
ATOM 784 C C . ASP A 1 103 ? 18.124 20.797 -17.209 1.00 91.81 103 ASP A C 1
ATOM 786 O O . ASP A 1 103 ? 17.750 19.829 -16.546 1.00 91.81 103 ASP A O 1
ATOM 790 N N . ALA A 1 104 ? 18.867 21.773 -16.699 1.00 81.25 104 ALA A N 1
ATOM 791 C CA . ALA A 1 104 ? 19.289 21.828 -15.301 1.00 81.25 104 ALA A CA 1
ATOM 792 C C . ALA A 1 104 ? 18.401 22.754 -14.450 1.00 81.25 104 ALA A C 1
ATOM 794 O O . ALA A 1 104 ? 18.771 23.050 -13.311 1.00 81.25 104 ALA A O 1
ATOM 795 N N . SER A 1 105 ? 17.303 23.262 -15.022 1.00 70.75 105 SER A N 1
ATOM 796 C CA . SER A 1 105 ? 16.355 24.167 -14.364 1.00 70.75 105 SER A CA 1
ATOM 797 C C . SER A 1 105 ? 15.314 23.476 -13.487 1.00 70.75 105 SER A C 1
ATOM 799 O O . SER A 1 105 ? 15.039 22.271 -13.682 1.00 70.75 105 SER A O 1
#

Foldseek 3Di:
DPDDDDPDQACCVVVVDNVSGPPHDDDDLQQVVVDADDDPVRPRGDQLVVLQCCQCVVPVDGDDPVRSVVVSVVSVVSYDDDDPVVPDDDDDDDQDPPRDDDDPD

Sequence (105 aa):
VAPYETEDLGRFEVTSNEADKYAFKVPSLRNVAKTAPYLHDGSVASLDEMVRIMGTHQLGRELTDQQVTDIREFLGALSGTPDSDYIAAPPMPESGPDTPKPDAS

pLDDT: mean 94.23, std 7.32, range [57.53, 98.81]

Radius of gyration: 20.34 Å; chains: 1; bounding box: 44×40×51 Å